Protein AF-A0A450XFL0-F1 (afdb_monomer_lite)

Radius of gyration: 48.47 Å; chains: 1; bounding box: 91×24×127 Å

Organism: NCBI:txid2126335

Sequence (126 aa):
MTQVAFDTLKFAHRLKDSGMPSKQAEANSDALNEAWMLATRDLATKADVRELRGDMQALDSKLDRKISEVRGEISEVRGEISEVRGEISEVRGEIHAVSGEVRSVRWVLVLIVALLVIPMLKSFFP

Secondary structure (DSSP, 8-state):
-------HHHHHHHHHHTT--HHHHHHHHHHHHHHHHHHHTTSPPHHHHHHHHHHHHHHHHHHHHHHHHHHHHHHHHHHHHHHHHHHHHHHHHHHHHHHHHHHHHHHHHHHHHHHHHHHHHHHH--

Structure (mmCIF, N/CA/C/O backbone):
data_AF-A0A450XFL0-F1
#
_entry.id   AF-A0A450XFL0-F1
#
loop_
_atom_site.group_PDB
_atom_site.id
_atom_site.type_symbol
_atom_site.label_atom_id
_atom_site.label_alt_id
_atom_site.label_comp_id
_atom_site.label_asym_id
_atom_site.label_entity_id
_atom_site.label_seq_id
_atom_site.pdbx_PDB_ins_code
_atom_site.Cartn_x
_atom_site.Cartn_y
_atom_site.Cartn_z
_atom_site.occupancy
_atom_site.B_iso_or_equiv
_atom_site.auth_seq_id
_atom_site.auth_comp_id
_atom_site.auth_asym_id
_atom_site.auth_atom_id
_atom_site.pdbx_PDB_model_num
ATOM 1 N N . MET A 1 1 ? -24.426 -0.132 26.640 1.00 49.53 1 MET A N 1
ATOM 2 C CA . MET A 1 1 ? -23.586 -1.199 27.218 1.00 49.53 1 MET A CA 1
ATOM 3 C C . MET A 1 1 ? -24.403 -1.975 28.225 1.00 49.53 1 MET A C 1
ATOM 5 O O . MET A 1 1 ? -24.983 -1.353 29.102 1.00 49.53 1 MET A O 1
ATOM 9 N N . THR A 1 2 ? -24.452 -3.299 28.136 1.00 48.66 2 THR A N 1
ATOM 10 C CA . THR A 1 2 ? -24.954 -4.107 29.253 1.00 48.66 2 THR A CA 1
ATOM 11 C C . THR A 1 2 ? -23.802 -4.238 30.244 1.00 48.66 2 THR A C 1
ATOM 13 O O . THR A 1 2 ? -22.974 -5.137 30.108 1.00 48.66 2 THR A O 1
ATOM 16 N N . GLN A 1 3 ? -23.656 -3.271 31.154 1.00 62.16 3 GLN A N 1
ATOM 17 C CA . GLN A 1 3 ? -22.740 -3.430 32.283 1.00 62.16 3 GLN A CA 1
ATOM 18 C C . GLN A 1 3 ? -23.186 -4.664 33.071 1.00 62.16 3 GLN A C 1
ATOM 20 O O . GLN A 1 3 ? -24.383 -4.871 33.285 1.00 62.16 3 GLN A O 1
ATOM 25 N N . VAL A 1 4 ? -22.234 -5.512 33.462 1.00 69.12 4 VAL A N 1
ATOM 26 C CA . VAL A 1 4 ? -22.513 -6.570 34.433 1.00 69.12 4 VAL A CA 1
ATOM 27 C C . VAL A 1 4 ? -22.803 -5.853 35.747 1.00 69.12 4 VAL A C 1
ATOM 29 O O . VAL A 1 4 ? -21.886 -5.359 36.398 1.00 69.12 4 VAL A O 1
ATOM 32 N N . ALA A 1 5 ? -24.086 -5.699 36.064 1.00 73.38 5 ALA A N 1
ATOM 33 C CA . ALA A 1 5 ? -24.523 -4.993 37.255 1.00 73.38 5 ALA A CA 1
ATOM 34 C C . ALA A 1 5 ? -24.151 -5.809 38.498 1.00 73.38 5 ALA A C 1
ATOM 36 O O . ALA A 1 5 ? -24.430 -7.011 38.567 1.00 73.38 5 ALA A O 1
ATOM 37 N N . PHE A 1 6 ? -23.518 -5.157 39.470 1.00 87.31 6 PHE A N 1
ATOM 38 C CA . PHE A 1 6 ? -23.298 -5.746 40.780 1.00 87.31 6 PHE A CA 1
ATOM 39 C C . PHE A 1 6 ? -24.617 -5.717 41.562 1.00 87.31 6 PHE A C 1
ATOM 41 O O . PHE A 1 6 ? -25.171 -4.655 41.835 1.00 87.31 6 PHE A O 1
ATOM 48 N N . ASP A 1 7 ? -25.151 -6.895 41.882 1.00 92.25 7 ASP A N 1
ATOM 49 C CA . ASP A 1 7 ? -26.393 -7.033 42.647 1.00 92.25 7 ASP A CA 1
ATOM 50 C C . ASP A 1 7 ? -26.106 -6.831 44.141 1.00 92.25 7 ASP A C 1
ATOM 52 O O . ASP A 1 7 ? -25.784 -7.776 44.874 1.00 92.25 7 ASP A O 1
ATOM 56 N N . THR A 1 8 ? -26.191 -5.570 44.568 1.00 93.12 8 THR A N 1
ATOM 57 C CA . THR A 1 8 ? -25.938 -5.136 45.946 1.00 93.12 8 THR A CA 1
ATOM 58 C C . THR A 1 8 ? -26.860 -5.826 46.945 1.00 93.12 8 THR A C 1
ATOM 60 O O . THR A 1 8 ? -26.409 -6.320 47.977 1.00 93.12 8 THR A O 1
ATOM 63 N N . LEU A 1 9 ? -28.149 -5.958 46.625 1.00 93.94 9 LEU A N 1
ATOM 64 C CA . LEU A 1 9 ? -29.129 -6.562 47.526 1.00 93.94 9 LEU A CA 1
ATOM 65 C C . LEU A 1 9 ? -28.825 -8.044 47.769 1.00 93.94 9 LEU A C 1
ATOM 67 O O . LEU A 1 9 ? -28.766 -8.499 48.915 1.00 93.94 9 LEU A O 1
ATOM 71 N N . LYS A 1 10 ? -28.571 -8.802 46.698 1.00 95.00 10 LYS A N 1
ATOM 72 C CA . LYS A 1 10 ? -28.215 -10.222 46.797 1.00 95.00 10 LYS A CA 1
ATOM 73 C C . LYS A 1 10 ? -26.876 -10.436 47.502 1.00 95.00 10 LYS A C 1
ATOM 75 O O . LYS A 1 10 ? -26.674 -11.478 48.130 1.00 95.00 10 LYS A O 1
ATOM 80 N N . PHE A 1 11 ? -25.939 -9.497 47.383 1.00 95.25 11 PHE A N 1
ATOM 81 C CA . PHE A 1 11 ? -24.671 -9.549 48.105 1.00 95.25 11 PHE A CA 1
ATOM 82 C C . PHE A 1 11 ? -24.853 -9.262 49.601 1.00 95.25 11 PHE A C 1
ATOM 84 O O . PHE A 1 11 ? -24.413 -10.063 50.427 1.00 95.25 11 PHE A O 1
ATOM 91 N N . ALA A 1 12 ? -25.581 -8.202 49.956 1.00 96.56 12 ALA A N 1
ATOM 92 C CA . ALA A 1 12 ? -25.900 -7.874 51.342 1.00 96.56 12 ALA A CA 1
ATOM 93 C C . ALA A 1 12 ? -26.666 -9.012 52.038 1.00 96.56 12 ALA A C 1
ATOM 95 O O . ALA A 1 12 ? -26.347 -9.360 53.171 1.00 96.56 12 ALA A O 1
ATOM 96 N N . HIS A 1 13 ? -27.632 -9.645 51.363 1.00 96.94 13 HIS A N 1
ATOM 97 C CA . HIS A 1 13 ? -28.354 -10.799 51.915 1.00 96.94 13 HIS A CA 1
ATOM 98 C C . HIS A 1 13 ? -27.418 -11.967 52.222 1.00 96.94 13 HIS A C 1
ATOM 100 O O . HIS A 1 13 ? -27.446 -12.487 53.331 1.00 96.94 13 HIS A O 1
ATOM 106 N N . ARG A 1 14 ? -26.503 -12.303 51.304 1.00 96.50 14 ARG A N 1
ATOM 107 C CA . ARG A 1 14 ? -25.511 -13.361 51.553 1.00 96.50 14 ARG A CA 1
ATOM 108 C C . ARG A 1 14 ? -24.625 -13.076 52.763 1.00 96.50 14 ARG A C 1
ATOM 110 O O . ARG A 1 14 ? -24.277 -13.997 53.499 1.00 96.50 14 ARG A O 1
ATOM 117 N N . LEU A 1 15 ? -24.270 -11.814 52.986 1.00 96.62 15 LEU A N 1
ATOM 118 C CA . LEU A 1 15 ? -23.497 -11.417 54.159 1.00 96.62 15 LEU A CA 1
ATOM 119 C C . LEU A 1 15 ? -24.310 -11.558 55.456 1.00 96.62 15 LEU A C 1
ATOM 121 O O . LEU A 1 15 ? -23.779 -12.052 56.450 1.00 96.62 15 LEU A O 1
ATOM 125 N N . LYS A 1 16 ? -25.599 -11.190 55.436 1.00 97.31 16 LYS A N 1
ATOM 126 C CA . LYS A 1 16 ? -26.524 -11.378 56.569 1.00 97.31 16 LYS A CA 1
ATOM 127 C C . LYS A 1 16 ? -26.716 -12.858 56.901 1.00 97.31 16 LYS A C 1
ATOM 129 O O . LYS A 1 16 ? -26.600 -13.235 58.064 1.00 97.31 16 LYS A O 1
ATOM 134 N N . ASP A 1 17 ? -26.908 -13.696 55.884 1.00 96.81 17 ASP A N 1
ATOM 135 C CA . ASP A 1 17 ? -27.052 -15.152 56.031 1.00 96.81 17 ASP A CA 1
ATOM 136 C C . ASP A 1 17 ? -25.791 -15.804 56.623 1.00 96.81 17 ASP A C 1
ATOM 138 O O . ASP A 1 17 ? -25.863 -16.836 57.285 1.00 96.81 17 ASP A O 1
ATOM 142 N N . SER A 1 18 ? -24.631 -15.167 56.435 1.00 96.00 18 SER A N 1
ATOM 143 C CA . SER A 1 18 ? -23.344 -15.587 57.006 1.00 96.00 18 SER A CA 1
ATOM 144 C C . SER A 1 18 ? -23.122 -15.094 58.446 1.00 96.00 18 SER A C 1
ATOM 146 O O . SER A 1 18 ? -22.037 -15.267 58.997 1.00 96.00 18 SER A O 1
ATOM 148 N N . GLY A 1 19 ? -24.126 -14.459 59.060 1.00 94.56 19 GLY A N 1
ATOM 149 C CA . GLY A 1 19 ? -24.068 -13.937 60.426 1.00 94.56 19 GLY A CA 1
ATOM 150 C C . GLY A 1 19 ? -23.572 -12.492 60.548 1.00 94.56 19 GLY A C 1
ATOM 151 O O . GLY A 1 19 ? -23.396 -12.017 61.671 1.00 94.56 19 GLY A O 1
ATOM 152 N N . MET A 1 20 ? -23.356 -11.766 59.440 1.00 96.69 20 MET A N 1
ATOM 153 C CA . MET A 1 20 ? -22.958 -10.356 59.509 1.00 96.69 20 MET A CA 1
ATOM 154 C C . MET A 1 20 ? -24.158 -9.457 59.861 1.00 96.69 20 MET A C 1
ATOM 156 O O . MET A 1 20 ? -25.216 -9.578 59.240 1.00 96.69 20 MET A O 1
ATOM 160 N N . PRO A 1 21 ? -24.028 -8.509 60.809 1.00 97.25 21 PRO A N 1
ATOM 161 C CA . PRO A 1 21 ? -25.111 -7.592 61.152 1.00 97.25 21 PRO A CA 1
ATOM 162 C C . PRO A 1 21 ? -25.626 -6.801 59.943 1.00 97.25 21 PRO A C 1
ATOM 164 O O . PRO A 1 21 ? -24.839 -6.324 59.124 1.00 97.25 21 PRO A O 1
ATOM 167 N N . SER A 1 22 ? -26.947 -6.580 59.875 1.00 94.25 22 SER A N 1
ATOM 168 C CA . SER A 1 22 ? -27.616 -5.967 58.711 1.00 94.25 22 SER A CA 1
ATOM 169 C C . SER A 1 22 ? -26.955 -4.673 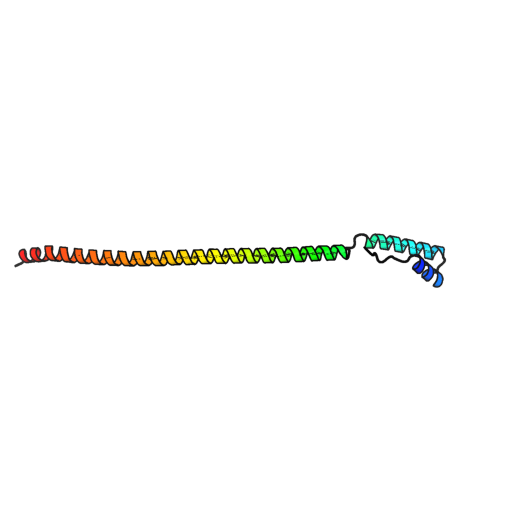58.234 1.00 94.25 22 SER A C 1
ATOM 171 O O . SER A 1 22 ? -26.669 -4.534 57.049 1.00 94.25 22 SER A O 1
ATOM 173 N N . LYS A 1 23 ? -26.650 -3.759 59.165 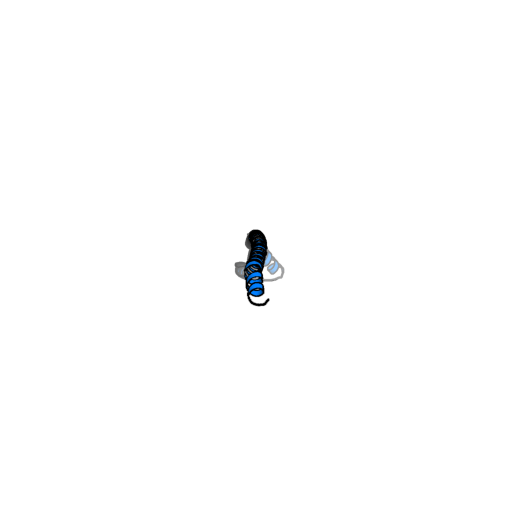1.00 95.19 23 LYS A N 1
ATOM 174 C CA . LYS A 1 23 ? -26.029 -2.463 58.851 1.00 95.19 23 LYS A CA 1
ATOM 175 C C . LYS A 1 23 ? -24.625 -2.598 58.256 1.00 95.19 23 LYS A C 1
ATOM 177 O O . LYS A 1 23 ? -24.263 -1.819 57.386 1.00 95.19 23 LYS A O 1
ATOM 182 N N . GLN A 1 24 ? -23.835 -3.572 58.713 1.00 95.69 24 GLN A N 1
ATOM 183 C CA . GLN A 1 24 ? -22.500 -3.822 58.158 1.00 95.69 24 GLN A CA 1
ATOM 184 C C . GLN A 1 24 ? -22.582 -4.493 56.785 1.00 95.69 24 GLN A C 1
ATOM 186 O O . GLN A 1 24 ? -21.808 -4.157 55.896 1.00 95.69 24 GLN A O 1
ATOM 191 N N . ALA A 1 25 ? -23.527 -5.418 56.596 1.00 97.12 25 ALA A N 1
ATOM 192 C CA . ALA A 1 25 ? -23.756 -6.069 55.309 1.00 97.12 25 ALA A CA 1
ATOM 193 C C . ALA A 1 25 ? -24.159 -5.081 54.207 1.00 97.12 25 ALA A C 1
ATOM 195 O O . ALA A 1 25 ? -23.647 -5.168 53.094 1.00 97.12 25 ALA A O 1
ATOM 196 N N . GLU A 1 26 ? -25.032 -4.129 54.535 1.00 95.50 26 GLU A N 1
ATOM 197 C CA . GLU A 1 26 ? -25.426 -3.039 53.636 1.00 95.50 26 GLU A CA 1
ATOM 198 C C . GLU A 1 26 ? -24.241 -2.111 53.341 1.00 95.50 26 GLU A C 1
ATOM 200 O O . GLU A 1 26 ? -23.874 -1.954 52.181 1.00 95.50 26 GLU A O 1
ATOM 205 N N . ALA A 1 27 ? -23.551 -1.614 54.376 1.00 96.19 27 ALA A N 1
ATOM 206 C CA . ALA A 1 27 ? -22.402 -0.722 54.201 1.00 96.19 27 ALA A CA 1
ATOM 207 C C . ALA A 1 27 ? -21.273 -1.343 53.354 1.00 96.19 27 ALA A C 1
ATOM 209 O O . ALA A 1 27 ? -20.700 -0.675 52.496 1.00 96.19 27 ALA A O 1
ATOM 210 N N . ASN A 1 28 ? -20.971 -2.631 53.550 1.00 94.75 28 ASN A N 1
ATOM 211 C CA . ASN A 1 28 ? -19.965 -3.331 52.747 1.00 94.75 28 ASN A CA 1
ATOM 212 C C . ASN A 1 28 ? -20.415 -3.528 51.296 1.00 94.75 28 ASN A C 1
ATOM 214 O O . ASN A 1 28 ? -19.589 -3.467 50.387 1.00 94.75 28 ASN A O 1
ATOM 218 N N . SER A 1 29 ? -21.705 -3.778 51.071 1.00 95.19 29 SER A N 1
ATOM 219 C CA . SER A 1 29 ? -22.254 -3.896 49.724 1.00 95.19 29 SER A CA 1
ATOM 220 C C . SER A 1 29 ? -22.169 -2.577 48.958 1.00 95.19 29 SER A C 1
ATOM 222 O O . SER A 1 29 ? -21.786 -2.578 47.788 1.00 95.19 29 SER A O 1
ATOM 224 N N . ASP A 1 30 ? -22.500 -1.467 49.614 1.00 94.75 30 ASP A N 1
ATOM 225 C CA . ASP A 1 30 ? -22.466 -0.139 49.005 1.00 94.75 30 ASP A CA 1
ATOM 226 C C . ASP A 1 30 ? -21.028 0.282 48.692 1.00 94.75 30 ASP A C 1
ATOM 228 O O . ASP A 1 30 ? -20.730 0.649 47.555 1.00 94.75 30 ASP A O 1
ATOM 232 N N . ALA A 1 31 ? -20.107 0.107 49.647 1.00 95.06 31 ALA A N 1
ATOM 233 C CA . ALA A 1 31 ? -18.688 0.401 49.447 1.00 95.06 31 ALA A CA 1
ATOM 234 C C . ALA A 1 31 ? -18.075 -0.419 48.297 1.00 95.06 31 ALA A C 1
ATOM 236 O O . ALA A 1 31 ? -17.297 0.104 47.496 1.00 95.06 31 ALA A O 1
ATOM 237 N N . LEU A 1 32 ? -18.436 -1.704 48.176 1.00 93.50 32 LEU A N 1
ATOM 238 C CA . LEU A 1 32 ? -17.952 -2.544 47.080 1.00 93.50 32 LEU A CA 1
ATOM 239 C C . LEU A 1 32 ? -18.547 -2.116 45.732 1.00 93.50 32 LEU A C 1
ATOM 241 O O . LEU A 1 32 ? -17.840 -2.128 44.726 1.00 93.50 32 LEU A O 1
ATOM 245 N N . ASN A 1 33 ? -19.821 -1.723 45.702 1.00 91.94 33 ASN A N 1
ATOM 246 C CA . ASN A 1 33 ? -20.462 -1.225 44.490 1.00 91.94 33 ASN A CA 1
ATOM 247 C C . ASN A 1 33 ? -19.836 0.092 44.017 1.00 91.94 33 ASN A C 1
ATOM 249 O O . ASN A 1 33 ? -19.556 0.238 42.831 1.00 91.94 33 ASN A O 1
ATOM 253 N N . GLU A 1 34 ? -19.549 1.024 44.927 1.00 92.31 34 GLU A N 1
ATOM 254 C CA . GLU A 1 34 ? -18.830 2.260 44.600 1.00 92.31 34 GLU A CA 1
ATOM 255 C C . GLU A 1 34 ? -17.434 1.970 44.037 1.00 92.31 34 GLU A C 1
ATOM 257 O O . GLU A 1 34 ? -17.077 2.481 42.971 1.00 92.31 34 GLU A O 1
ATOM 262 N N . ALA A 1 35 ? -16.669 1.092 44.695 1.00 91.94 35 ALA A N 1
ATOM 263 C CA . ALA A 1 35 ? -15.353 0.676 44.217 1.00 91.94 35 ALA A CA 1
ATOM 264 C C . ALA A 1 35 ? -15.424 -0.002 42.837 1.00 91.94 35 ALA A C 1
ATOM 266 O O . ALA A 1 35 ? -14.594 0.272 41.970 1.00 91.94 35 ALA A O 1
ATOM 267 N N . TRP A 1 36 ? -16.433 -0.848 42.602 1.00 91.06 36 TRP A N 1
ATOM 268 C CA . TRP A 1 36 ? -16.668 -1.505 41.315 1.00 91.06 36 TRP A CA 1
ATOM 269 C C . TRP A 1 36 ? -17.006 -0.504 40.209 1.00 91.06 36 TRP A C 1
ATOM 271 O O . TRP A 1 36 ? -16.442 -0.575 39.116 1.00 91.06 36 TRP A O 1
ATOM 281 N N . MET A 1 37 ? -17.897 0.449 40.485 1.00 88.06 37 MET A N 1
ATOM 282 C CA . MET A 1 37 ? -18.281 1.484 39.523 1.00 88.06 37 MET A CA 1
ATOM 283 C C . MET A 1 37 ? -17.099 2.389 39.173 1.00 88.06 37 MET A C 1
ATOM 285 O O . MET A 1 37 ? -16.913 2.710 38.003 1.00 88.06 37 MET A O 1
ATOM 289 N N . LEU A 1 38 ? -16.259 2.742 40.151 1.00 90.06 38 LEU A N 1
ATOM 290 C CA . LEU A 1 38 ? -15.019 3.480 39.906 1.00 90.06 38 LEU A CA 1
ATOM 291 C C . LEU A 1 38 ? -14.025 2.664 39.068 1.00 90.06 38 LEU A C 1
ATOM 293 O O . LEU A 1 38 ? -13.505 3.171 38.078 1.00 90.06 38 LEU A O 1
ATOM 297 N N . ALA A 1 39 ? -13.795 1.396 39.420 1.00 88.56 39 ALA A N 1
ATOM 298 C CA . ALA A 1 39 ? -12.826 0.536 38.741 1.00 88.56 39 ALA A CA 1
ATOM 299 C C . ALA A 1 39 ? -13.238 0.156 37.307 1.00 88.56 39 ALA A C 1
ATOM 301 O O . ALA A 1 39 ? -12.378 -0.087 36.463 1.00 88.56 39 ALA A O 1
ATOM 302 N N . THR A 1 40 ? -14.541 0.096 37.019 1.00 87.88 40 THR A N 1
ATOM 303 C CA . THR A 1 40 ? -15.067 -0.283 35.696 1.00 87.88 40 THR A CA 1
ATOM 304 C C . THR A 1 40 ? -15.418 0.901 34.800 1.00 87.88 40 THR A C 1
ATOM 306 O O . THR A 1 40 ? -15.736 0.689 33.629 1.00 87.88 40 THR A O 1
ATOM 309 N N . ARG A 1 41 ? -15.333 2.137 35.310 1.00 86.38 41 ARG A N 1
ATOM 310 C CA . ARG A 1 41 ? -15.704 3.355 34.577 1.00 86.38 41 ARG A CA 1
ATOM 311 C C . ARG A 1 41 ? -14.910 3.542 33.288 1.00 86.38 41 ARG A C 1
ATOM 313 O O . ARG A 1 41 ? -15.486 3.897 32.266 1.00 86.38 41 ARG A O 1
ATOM 320 N N . ASP A 1 42 ? -13.609 3.286 33.362 1.00 88.31 42 ASP A N 1
ATOM 321 C CA . ASP A 1 42 ? -12.659 3.622 32.299 1.00 88.31 42 ASP A CA 1
ATOM 322 C C . ASP A 1 42 ? -12.231 2.377 31.489 1.00 88.31 42 ASP A C 1
ATOM 324 O O . ASP A 1 42 ? -11.290 2.425 30.698 1.00 88.31 42 ASP A O 1
ATOM 328 N N . LEU A 1 43 ? -12.910 1.239 31.683 1.00 90.44 43 LEU A N 1
ATOM 329 C CA . LEU A 1 43 ? -12.638 0.021 30.922 1.00 90.44 43 LEU A CA 1
ATOM 330 C C . LEU A 1 43 ? -13.221 0.111 29.513 1.00 90.44 43 LEU A C 1
ATOM 332 O O . LEU A 1 43 ? -14.391 0.448 29.327 1.00 90.44 43 LEU A O 1
ATOM 336 N N . ALA A 1 44 ? -12.417 -0.305 28.535 1.00 90.38 44 ALA A N 1
ATOM 337 C CA . ALA A 1 44 ? -12.867 -0.436 27.160 1.00 90.38 44 ALA A CA 1
ATOM 338 C C . ALA A 1 44 ? -14.036 -1.424 27.052 1.00 90.38 44 ALA A C 1
ATOM 340 O O . ALA A 1 44 ? -14.053 -2.515 27.636 1.00 90.38 44 ALA A O 1
ATOM 341 N N . THR A 1 45 ? -15.025 -1.036 26.265 1.00 90.00 45 THR A N 1
ATOM 342 C CA . THR A 1 45 ? -16.285 -1.746 26.119 1.00 90.00 45 THR A CA 1
ATOM 343 C C . THR A 1 45 ? -16.222 -2.718 24.944 1.00 90.00 45 THR A C 1
ATOM 345 O O . THR A 1 45 ? -15.373 -2.631 24.057 1.00 90.00 45 THR A O 1
ATOM 348 N N . LYS A 1 46 ? -17.181 -3.649 24.863 1.00 92.38 46 LYS A N 1
ATOM 349 C CA . LYS A 1 46 ? -17.313 -4.497 23.663 1.00 92.38 46 LYS A CA 1
ATOM 350 C C . LYS A 1 46 ? -17.611 -3.683 22.398 1.00 92.38 46 LYS A C 1
ATOM 352 O O . LYS A 1 46 ? -17.373 -4.196 21.308 1.00 92.38 46 LYS A O 1
ATOM 357 N N . ALA A 1 47 ? -18.190 -2.487 22.527 1.00 92.88 47 ALA A N 1
ATOM 358 C CA . ALA A 1 47 ? -18.426 -1.606 21.390 1.00 92.88 47 ALA A CA 1
ATOM 359 C C . ALA A 1 47 ? -17.097 -1.026 20.894 1.00 92.88 47 ALA A C 1
ATOM 361 O O . ALA A 1 47 ? -16.803 -1.179 19.716 1.00 92.88 47 ALA A O 1
ATOM 362 N N . ASP A 1 48 ? -16.258 -0.527 21.800 1.00 94.62 48 ASP A N 1
ATOM 363 C CA . ASP A 1 48 ? -14.938 0.037 21.490 1.00 94.62 48 ASP A CA 1
ATOM 364 C C . ASP A 1 48 ? -14.047 -1.003 20.797 1.00 94.62 48 ASP A C 1
ATOM 366 O O . ASP A 1 48 ? -13.388 -0.726 19.803 1.00 94.62 48 ASP A O 1
ATOM 370 N N . VAL A 1 49 ? -14.083 -2.259 21.262 1.00 96.19 49 VAL A N 1
ATOM 371 C CA . VAL A 1 49 ? -13.340 -3.354 20.615 1.00 96.19 49 VAL A CA 1
ATOM 372 C C . VAL A 1 49 ? -13.875 -3.652 19.210 1.00 96.19 49 VAL A C 1
ATOM 374 O O . VAL A 1 49 ? -13.104 -4.001 18.316 1.00 96.19 49 VAL A O 1
ATOM 377 N N . ARG A 1 50 ? -15.192 -3.546 18.986 1.00 97.25 50 ARG A N 1
ATOM 378 C CA . ARG A 1 50 ? -15.779 -3.721 17.645 1.00 97.25 50 ARG A CA 1
ATOM 379 C C . ARG A 1 50 ? -15.412 -2.568 16.720 1.00 97.25 50 ARG A C 1
ATOM 381 O O . ARG A 1 50 ? -15.138 -2.833 15.555 1.00 97.25 50 ARG A O 1
ATOM 388 N N . GLU A 1 51 ? -15.396 -1.345 17.234 1.00 97.88 51 GLU A N 1
ATOM 389 C CA . GLU A 1 51 ? -14.953 -0.153 16.512 1.00 97.88 51 GLU A CA 1
ATOM 390 C C . GLU A 1 51 ? -13.488 -0.292 16.101 1.00 97.88 51 GLU A C 1
ATOM 392 O O . GLU A 1 51 ? -13.197 -0.291 14.909 1.00 97.88 51 GLU A O 1
ATOM 397 N N . LEU A 1 52 ? -12.598 -0.608 17.048 1.00 98.19 52 LEU A N 1
ATOM 398 C CA . LEU A 1 52 ? -11.182 -0.848 16.766 1.00 98.19 52 LEU A CA 1
ATOM 399 C C . LEU A 1 52 ? -10.975 -1.966 15.732 1.00 98.19 52 LEU A C 1
ATOM 401 O O . LEU A 1 52 ? -10.094 -1.885 14.878 1.00 98.19 52 LEU A O 1
ATOM 405 N N . ARG A 1 53 ? -11.796 -3.023 15.777 1.00 98.38 53 ARG A N 1
ATOM 406 C CA . ARG A 1 53 ? -11.754 -4.097 14.776 1.00 98.38 53 ARG A CA 1
ATOM 407 C C . ARG A 1 53 ? -12.186 -3.609 13.392 1.00 98.38 53 ARG A C 1
ATOM 409 O O . ARG A 1 53 ? -11.602 -4.044 12.403 1.00 98.38 53 ARG A O 1
ATOM 416 N N . GLY A 1 54 ? -13.189 -2.738 13.328 1.00 98.44 54 GLY A N 1
ATOM 417 C CA . GLY A 1 54 ? -13.624 -2.086 12.095 1.00 98.44 54 GLY A CA 1
ATOM 418 C C . GLY A 1 54 ? -12.534 -1.184 11.520 1.00 98.44 54 GLY A C 1
ATOM 419 O O . GLY A 1 54 ? -12.194 -1.319 10.346 1.00 98.44 54 GLY A O 1
ATOM 420 N N . ASP A 1 55 ? -11.915 -0.352 12.356 1.00 98.44 55 ASP A N 1
ATOM 421 C CA . ASP A 1 55 ? -10.794 0.508 11.966 1.00 98.44 55 ASP A CA 1
ATOM 422 C C . ASP A 1 55 ? -9.613 -0.309 11.441 1.00 98.44 55 ASP A C 1
ATOM 424 O O . ASP A 1 55 ? -9.028 0.018 10.408 1.00 98.44 55 ASP A O 1
ATOM 428 N N . MET A 1 56 ? -9.296 -1.420 12.109 1.00 98.56 56 MET A N 1
ATOM 429 C CA . MET A 1 56 ? -8.231 -2.322 11.681 1.00 98.56 56 MET A CA 1
ATOM 430 C C . MET A 1 56 ? -8.534 -2.960 10.318 1.00 98.56 56 MET A C 1
ATOM 432 O O . MET A 1 56 ? -7.654 -3.000 9.463 1.00 98.56 56 MET A O 1
ATOM 436 N N . GLN A 1 57 ? -9.776 -3.392 10.071 1.00 98.38 57 GLN A N 1
ATOM 437 C CA . GLN A 1 57 ? -10.197 -3.908 8.759 1.00 98.38 57 GLN A CA 1
ATOM 438 C C . GLN A 1 57 ? -10.155 -2.835 7.663 1.00 98.38 57 GLN A C 1
ATOM 440 O O . GLN A 1 57 ? -9.768 -3.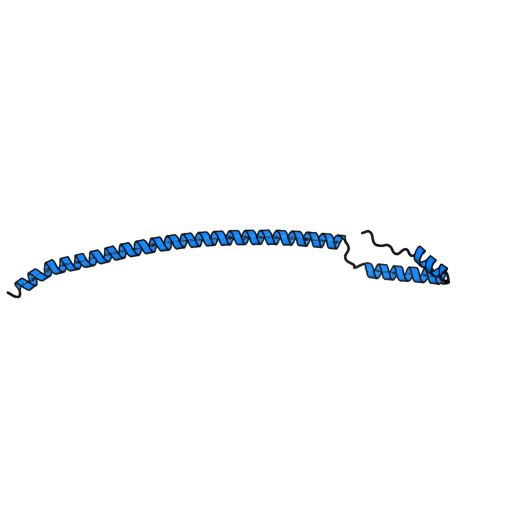112 6.524 1.00 98.38 57 GLN A O 1
ATOM 445 N N . ALA A 1 58 ? -10.539 -1.601 7.994 1.00 98.31 58 ALA A N 1
ATOM 446 C CA . ALA A 1 58 ? -10.471 -0.477 7.070 1.00 98.31 58 ALA A CA 1
ATOM 447 C C . ALA A 1 58 ? -9.017 -0.123 6.720 1.00 98.31 58 ALA A C 1
ATOM 449 O O . ALA A 1 58 ? -8.714 0.159 5.557 1.00 98.31 58 ALA A O 1
ATOM 450 N N . LEU A 1 59 ? -8.114 -0.168 7.704 1.00 98.50 59 LEU A N 1
ATOM 451 C CA . LEU A 1 59 ? -6.687 0.062 7.500 1.00 98.50 59 LEU A CA 1
ATOM 452 C C . LEU A 1 59 ? -6.064 -1.027 6.621 1.00 98.50 59 LEU A C 1
ATOM 454 O O . LEU A 1 59 ? -5.352 -0.692 5.678 1.00 98.50 59 LEU A O 1
ATOM 458 N N . ASP A 1 60 ? -6.378 -2.294 6.886 1.00 98.50 60 ASP A N 1
ATOM 459 C CA . ASP A 1 60 ? -5.921 -3.444 6.096 1.00 98.50 60 ASP A CA 1
ATOM 460 C C . ASP A 1 60 ? -6.355 -3.306 4.627 1.00 98.50 60 ASP A C 1
ATOM 462 O O . ASP A 1 60 ? -5.533 -3.262 3.713 1.00 98.50 60 ASP A O 1
ATOM 466 N N . SER A 1 61 ? -7.641 -3.013 4.409 1.00 98.31 61 SER A N 1
ATOM 467 C CA . SER A 1 61 ? -8.194 -2.755 3.073 1.00 98.31 61 SER A CA 1
ATOM 468 C C . SER A 1 61 ? -7.531 -1.569 2.361 1.00 98.31 61 SER A C 1
ATOM 470 O O . SER A 1 61 ? -7.432 -1.540 1.131 1.00 98.31 61 SER A O 1
ATOM 472 N N . LYS A 1 62 ? -7.122 -0.536 3.108 1.00 98.50 62 LYS A N 1
ATOM 473 C CA . LYS A 1 62 ? -6.425 0.635 2.560 1.00 98.50 62 LYS A CA 1
ATOM 474 C C . LYS A 1 62 ? -4.980 0.298 2.193 1.00 98.50 62 LYS A C 1
ATOM 476 O O . 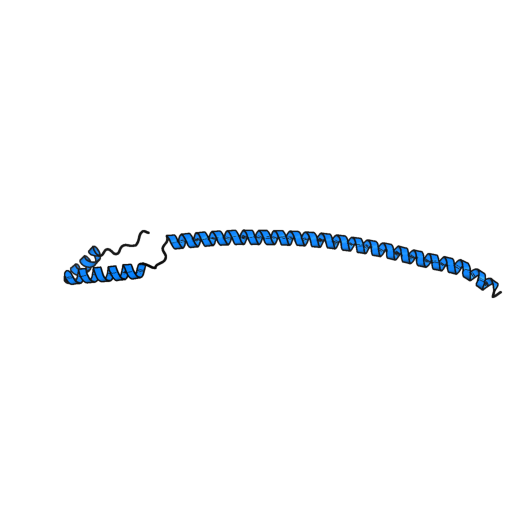LYS A 1 62 ? -4.493 0.801 1.180 1.00 98.50 62 LYS A O 1
ATOM 481 N N . LEU A 1 63 ? -4.307 -0.522 2.996 1.00 98.50 63 LEU A N 1
ATOM 482 C CA . LEU A 1 63 ? -2.956 -1.000 2.715 1.00 98.50 63 LEU A CA 1
ATOM 483 C C . LEU A 1 63 ? -2.935 -1.875 1.462 1.00 98.50 63 LEU A C 1
ATOM 485 O O . LEU A 1 63 ? -2.122 -1.613 0.579 1.00 98.50 63 LEU A O 1
ATOM 489 N N . ASP A 1 64 ? -3.875 -2.808 1.319 1.00 98.50 64 ASP A N 1
ATOM 490 C CA . ASP A 1 64 ? -3.982 -3.659 0.127 1.00 98.50 64 ASP A CA 1
ATOM 491 C C . ASP A 1 64 ? -4.146 -2.848 -1.162 1.00 98.50 64 ASP A C 1
ATOM 493 O O . ASP A 1 64 ? -3.462 -3.098 -2.158 1.00 98.50 64 ASP A O 1
ATOM 497 N N . ARG A 1 65 ? -5.002 -1.817 -1.139 1.00 98.50 65 ARG A N 1
ATOM 498 C CA . ARG A 1 65 ? -5.170 -0.913 -2.288 1.00 98.50 65 ARG A CA 1
ATOM 499 C C . ARG A 1 65 ? -3.876 -0.195 -2.641 1.00 98.50 65 ARG A C 1
ATOM 501 O O . ARG A 1 65 ? -3.494 -0.202 -3.806 1.00 98.50 65 ARG A O 1
ATOM 508 N N . LYS A 1 66 ? -3.185 0.373 -1.649 1.00 98.50 66 LYS A N 1
ATOM 509 C CA . LYS A 1 66 ? -1.901 1.055 -1.869 1.00 98.50 66 LYS A CA 1
ATOM 510 C C . LYS A 1 66 ? -0.830 0.111 -2.409 1.00 98.50 66 LYS A C 1
ATOM 512 O O . LYS A 1 66 ? -0.062 0.491 -3.282 1.00 98.50 66 LYS A O 1
ATOM 517 N N . ILE A 1 67 ? -0.775 -1.125 -1.915 1.00 98.50 67 ILE A N 1
ATOM 518 C CA . ILE A 1 67 ? 0.156 -2.136 -2.429 1.00 98.50 67 ILE A CA 1
ATOM 519 C C . ILE A 1 67 ? -0.168 -2.462 -3.890 1.00 98.50 67 ILE A C 1
ATOM 521 O O . ILE A 1 67 ? 0.746 -2.592 -4.703 1.00 98.50 67 ILE A O 1
ATOM 525 N N . SER A 1 68 ? -1.451 -2.587 -4.238 1.00 98.31 68 SER A N 1
ATOM 526 C CA . SER A 1 68 ? -1.873 -2.817 -5.621 1.00 98.31 68 SER A CA 1
ATOM 527 C C . SER A 1 68 ? -1.528 -1.643 -6.540 1.00 98.31 68 SER A C 1
ATOM 529 O O . SER A 1 68 ? -1.085 -1.874 -7.660 1.00 98.31 68 SER A O 1
ATOM 531 N N . GLU A 1 69 ? -1.711 -0.409 -6.072 1.00 98.56 69 GLU A N 1
ATOM 532 C CA . GLU A 1 69 ? -1.361 0.821 -6.792 1.00 98.56 69 GLU A CA 1
ATOM 533 C C . GLU A 1 69 ? 0.141 0.876 -7.085 1.00 98.56 69 GLU A C 1
ATOM 535 O O . GLU A 1 69 ? 0.536 0.912 -8.247 1.00 98.56 69 GLU A O 1
ATOM 540 N N . VAL A 1 70 ? 0.982 0.714 -6.058 1.00 98.62 70 VAL A N 1
ATOM 541 C CA . VAL A 1 70 ? 2.447 0.682 -6.210 1.00 98.62 70 VAL A CA 1
ATOM 542 C C . VAL A 1 70 ? 2.897 -0.448 -7.142 1.00 98.62 70 VAL A C 1
ATOM 544 O O . VAL A 1 70 ? 3.821 -0.278 -7.933 1.00 98.62 70 VAL A O 1
ATOM 547 N N . ARG A 1 71 ? 2.254 -1.622 -7.093 1.00 98.44 71 ARG A N 1
ATOM 548 C CA . ARG A 1 71 ? 2.539 -2.707 -8.050 1.00 98.44 71 ARG A CA 1
ATOM 549 C C . ARG A 1 71 ? 2.186 -2.322 -9.488 1.00 98.44 71 ARG A C 1
ATOM 551 O O . ARG A 1 71 ? 2.905 -2.736 -10.396 1.00 98.44 71 ARG A O 1
ATOM 558 N N . GLY A 1 72 ? 1.106 -1.567 -9.682 1.00 98.56 72 GLY A N 1
ATOM 559 C CA . GLY A 1 72 ? 0.723 -1.003 -10.974 1.00 98.56 72 GLY A CA 1
ATOM 560 C C . GLY A 1 72 ? 1.790 -0.049 -11.505 1.00 98.56 72 GLY A C 1
ATOM 561 O O . GLY A 1 72 ? 2.319 -0.288 -12.587 1.00 98.56 72 GLY A O 1
ATOM 562 N N . GLU A 1 73 ? 2.188 0.936 -10.699 1.00 98.62 73 GLU A N 1
ATOM 563 C CA . GLU A 1 73 ? 3.241 1.906 -11.044 1.00 98.62 73 GLU A CA 1
ATOM 564 C C . GLU A 1 73 ? 4.573 1.214 -11.385 1.00 98.62 73 GLU A C 1
ATOM 566 O O . GLU A 1 73 ? 5.209 1.520 -12.390 1.00 98.62 73 GLU A O 1
ATOM 571 N N . ILE A 1 74 ? 4.986 0.208 -10.603 1.00 98.50 74 ILE A N 1
ATOM 572 C CA . ILE A 1 74 ? 6.199 -0.576 -10.898 1.00 98.50 74 ILE A CA 1
ATOM 573 C C . ILE A 1 74 ? 6.087 -1.294 -12.251 1.00 98.50 74 ILE A C 1
ATOM 575 O O . ILE A 1 74 ? 7.080 -1.415 -12.972 1.00 98.50 74 ILE A O 1
ATOM 579 N N . SER A 1 75 ? 4.903 -1.808 -12.594 1.00 98.31 75 SER A N 1
ATOM 580 C CA . SER A 1 75 ? 4.680 -2.468 -13.882 1.00 98.31 75 SER A CA 1
ATOM 581 C C . SER A 1 75 ? 4.770 -1.486 -15.049 1.00 98.31 75 SER A C 1
ATOM 583 O O . SER A 1 75 ? 5.319 -1.848 -16.088 1.00 98.31 75 SER A O 1
ATOM 585 N N . GLU A 1 76 ? 4.256 -0.269 -14.876 1.00 98.50 76 GLU A N 1
ATOM 586 C CA . GLU A 1 76 ? 4.333 0.812 -15.863 1.00 98.50 76 GLU A CA 1
ATOM 587 C C . GLU A 1 76 ? 5.786 1.230 -16.104 1.00 98.50 76 GLU A C 1
ATOM 589 O O . GLU A 1 76 ? 6.275 1.109 -17.226 1.00 98.50 76 GLU A O 1
ATOM 594 N N . VAL A 1 77 ? 6.529 1.540 -15.036 1.00 98.62 77 VAL A N 1
ATOM 595 C CA . VAL A 1 77 ? 7.964 1.872 -15.111 1.00 98.62 77 VAL A CA 1
ATOM 596 C C . VAL A 1 77 ? 8.766 0.750 -15.775 1.00 98.62 77 VAL A C 1
ATOM 598 O O . VAL A 1 77 ? 9.681 0.990 -16.562 1.00 98.62 77 VAL A O 1
ATOM 601 N N . ARG A 1 78 ? 8.436 -0.516 -15.492 1.00 98.44 78 ARG A N 1
ATOM 602 C CA . ARG A 1 78 ? 9.089 -1.654 -16.153 1.00 98.44 78 ARG A CA 1
ATOM 603 C C . ARG A 1 78 ? 8.790 -1.702 -17.656 1.00 98.44 78 ARG A C 1
ATOM 605 O O . ARG A 1 78 ? 9.665 -2.119 -18.417 1.00 98.44 78 ARG A O 1
ATOM 612 N N . GLY A 1 79 ? 7.584 -1.312 -18.063 1.00 98.56 79 GLY A N 1
ATOM 613 C CA . GLY A 1 79 ? 7.195 -1.146 -19.461 1.00 98.56 79 GLY A CA 1
ATOM 614 C C . GLY A 1 79 ? 8.029 -0.069 -20.148 1.00 98.56 79 GLY A C 1
ATOM 615 O O . GLY A 1 79 ? 8.697 -0.372 -21.135 1.00 98.56 79 GLY A O 1
ATOM 616 N N . GLU A 1 80 ? 8.094 1.126 -19.560 1.00 98.62 80 GLU A N 1
ATOM 617 C CA . GLU A 1 80 ? 8.899 2.250 -20.065 1.00 98.62 80 GLU A CA 1
ATOM 618 C C . GLU A 1 80 ? 10.384 1.876 -20.206 1.00 98.62 80 GLU A C 1
ATOM 620 O O . GLU A 1 80 ? 11.007 2.111 -21.239 1.00 98.62 80 GLU A O 1
ATOM 625 N N . ILE A 1 81 ? 10.966 1.200 -19.206 1.00 98.50 81 ILE A N 1
ATOM 626 C CA . ILE A 1 81 ? 12.356 0.712 -19.281 1.00 98.50 81 ILE A CA 1
ATOM 627 C C . ILE A 1 81 ? 12.549 -0.257 -20.457 1.00 98.50 81 ILE A C 1
ATOM 629 O O . ILE A 1 81 ? 13.608 -0.263 -21.093 1.00 98.50 81 ILE A O 1
ATOM 633 N N . SER A 1 82 ? 11.559 -1.108 -20.740 1.00 98.31 82 SER A N 1
ATOM 634 C CA . SER A 1 82 ? 11.620 -2.041 -21.867 1.00 98.31 82 SER A CA 1
ATOM 635 C C . SER A 1 82 ? 11.581 -1.314 -23.210 1.00 98.31 82 SER A C 1
ATOM 637 O O . SER A 1 82 ? 12.300 -1.719 -24.124 1.00 98.31 82 SER A O 1
ATOM 639 N N . GLU A 1 83 ? 10.774 -0.261 -23.323 1.00 98.50 83 GLU A N 1
ATOM 640 C CA . GLU A 1 83 ? 10.683 0.590 -24.512 1.00 98.50 83 GLU A CA 1
ATOM 641 C C . GLU A 1 83 ? 12.004 1.317 -24.771 1.00 98.50 83 GLU A C 1
ATOM 643 O O . GLU A 1 83 ? 12.617 1.115 -25.819 1.00 98.50 83 GLU A O 1
ATOM 648 N N . VAL A 1 84 ? 12.535 2.013 -23.760 1.00 98.62 84 VAL A N 1
ATOM 649 C CA . VAL A 1 84 ? 13.839 2.696 -23.837 1.00 98.62 84 VAL A CA 1
ATOM 650 C C . VAL A 1 84 ? 14.956 1.724 -24.225 1.00 98.62 84 VAL A C 1
ATOM 652 O O . VAL A 1 84 ? 15.844 2.043 -25.016 1.00 98.62 84 VAL A O 1
ATOM 655 N N . ARG A 1 85 ? 14.936 0.496 -23.694 1.00 98.38 85 ARG A N 1
ATOM 656 C CA . ARG A 1 85 ? 15.917 -0.528 -24.075 1.00 98.38 85 ARG A CA 1
ATOM 657 C C . ARG A 1 85 ? 15.786 -0.939 -25.547 1.00 98.38 85 ARG A C 1
ATOM 659 O O . ARG A 1 85 ? 16.807 -1.240 -26.169 1.00 98.38 85 ARG A O 1
ATOM 666 N N . GLY A 1 86 ? 14.564 -0.975 -26.077 1.00 98.50 86 GLY A N 1
ATOM 667 C CA . GLY A 1 86 ? 14.283 -1.195 -27.494 1.00 98.50 86 GLY A CA 1
ATOM 668 C C . GLY A 1 86 ? 14.880 -0.090 -28.361 1.00 98.50 86 GLY A C 1
ATOM 669 O O . GLY A 1 86 ? 15.687 -0.390 -29.240 1.00 98.50 86 GLY A O 1
ATOM 670 N N . GLU A 1 87 ? 14.591 1.170 -28.035 1.00 98.56 87 GLU A N 1
ATOM 671 C CA . GLU A 1 87 ? 15.136 2.345 -28.733 1.00 98.56 87 GLU A CA 1
ATOM 672 C C . GLU A 1 87 ? 16.673 2.357 -28.726 1.00 98.56 87 GLU A C 1
ATOM 674 O O . GLU A 1 87 ? 17.316 2.537 -29.759 1.00 98.56 87 GLU A O 1
ATOM 679 N N . ILE A 1 88 ? 17.303 2.070 -27.579 1.00 98.44 88 ILE A N 1
ATOM 680 C CA . ILE A 1 88 ? 18.770 1.963 -27.481 1.00 98.44 88 ILE A CA 1
ATOM 681 C C . ILE A 1 88 ? 19.317 0.872 -28.415 1.00 98.44 88 ILE A C 1
ATOM 683 O O . ILE A 1 88 ? 20.399 1.029 -28.992 1.00 98.44 88 ILE A O 1
ATOM 687 N N . SER A 1 89 ? 18.607 -0.251 -28.553 1.00 98.25 89 SER A N 1
ATOM 688 C CA . SER A 1 89 ? 19.007 -1.333 -29.456 1.00 98.25 89 SER A CA 1
ATOM 689 C C . SER A 1 89 ? 18.927 -0.909 -30.922 1.00 98.25 89 SER A C 1
ATOM 691 O O . SER A 1 89 ? 19.815 -1.266 -31.699 1.00 98.25 89 SER A O 1
ATOM 693 N N . GLU A 1 90 ? 17.898 -0.150 -31.292 1.00 98.38 90 GLU A N 1
ATOM 694 C CA . GLU A 1 90 ? 17.726 0.408 -32.636 1.00 98.38 90 GLU A CA 1
ATOM 695 C C . GLU A 1 90 ? 18.842 1.403 -32.966 1.00 98.38 90 GLU A C 1
ATOM 697 O O . GLU A 1 90 ? 19.585 1.192 -33.927 1.00 98.38 90 GLU A O 1
ATOM 702 N N . VAL A 1 91 ? 19.073 2.387 -32.092 1.00 98.50 91 VAL A N 1
ATOM 703 C CA . VAL A 1 91 ? 20.152 3.378 -32.245 1.00 98.50 91 VAL A CA 1
ATOM 704 C C . VAL A 1 91 ? 21.517 2.698 -32.369 1.00 98.50 91 VAL A C 1
ATOM 706 O O . VAL A 1 91 ? 22.349 3.072 -33.198 1.00 98.50 91 VAL A O 1
ATOM 709 N N . ARG A 1 92 ? 21.778 1.655 -31.573 1.00 98.12 92 ARG A N 1
ATOM 710 C CA . ARG A 1 92 ? 23.020 0.879 -31.694 1.00 98.12 92 ARG A CA 1
ATOM 711 C C . ARG A 1 92 ? 23.131 0.199 -33.065 1.00 98.12 92 ARG A C 1
ATOM 713 O O . ARG A 1 92 ? 24.231 0.147 -33.618 1.00 98.12 92 ARG A O 1
ATOM 720 N N . GLY A 1 93 ? 22.028 -0.319 -33.603 1.00 98.38 93 GLY A N 1
ATOM 721 C CA . GLY A 1 93 ? 21.963 -0.885 -34.951 1.00 98.38 93 GLY A CA 1
ATOM 722 C C . GLY A 1 93 ? 22.312 0.141 -36.030 1.00 98.38 93 GLY A C 1
ATOM 723 O O . GLY A 1 93 ? 23.177 -0.125 -36.868 1.00 98.38 93 GLY A O 1
ATOM 724 N N . GLU A 1 94 ? 21.727 1.336 -35.957 1.00 98.38 94 GLU A N 1
ATOM 725 C CA . GLU A 1 94 ? 22.027 2.444 -36.874 1.00 98.38 94 GLU A CA 1
ATOM 726 C C . GLU A 1 94 ? 23.501 2.862 -36.812 1.00 98.38 94 GLU A C 1
ATOM 728 O O . GLU A 1 94 ? 24.161 2.990 -37.845 1.00 98.38 94 GLU A O 1
ATOM 733 N N . ILE A 1 95 ? 24.071 2.986 -35.608 1.00 98.19 95 ILE A N 1
ATOM 734 C CA . ILE A 1 95 ? 25.499 3.290 -35.422 1.00 98.19 95 ILE A CA 1
ATOM 735 C C . ILE A 1 95 ? 26.383 2.236 -36.106 1.00 98.19 95 ILE A C 1
ATOM 737 O O . ILE A 1 95 ? 27.392 2.577 -36.734 1.00 98.19 95 ILE A O 1
ATOM 741 N N . HIS A 1 96 ? 26.028 0.952 -36.006 1.00 97.38 96 HIS A N 1
ATOM 742 C CA . HIS A 1 96 ? 26.762 -0.113 -36.688 1.00 97.38 96 HIS A CA 1
ATOM 743 C C . HIS A 1 96 ? 26.673 0.002 -38.215 1.00 97.38 96 HIS A C 1
ATOM 745 O O . HIS A 1 96 ? 27.694 -0.195 -38.883 1.00 97.38 96 HIS A O 1
ATOM 751 N N . ALA A 1 97 ? 25.506 0.357 -38.759 1.00 97.62 97 ALA A N 1
ATOM 752 C CA . ALA A 1 97 ? 25.326 0.585 -40.191 1.00 97.62 97 ALA A CA 1
ATOM 753 C C . ALA A 1 97 ? 26.199 1.750 -40.686 1.00 97.62 97 ALA A C 1
ATOM 755 O O . ALA A 1 97 ? 27.032 1.560 -41.576 1.00 97.62 97 ALA A O 1
ATOM 756 N N . VAL A 1 98 ? 26.118 2.908 -40.022 1.00 98.06 98 VAL A N 1
ATOM 757 C CA . VAL A 1 98 ? 26.927 4.096 -40.345 1.00 98.06 98 VAL A CA 1
ATOM 758 C C . VAL A 1 98 ? 28.425 3.787 -40.261 1.00 98.06 98 VAL A C 1
ATOM 760 O O . VAL A 1 98 ? 29.200 4.167 -41.139 1.00 98.06 98 VAL A O 1
ATOM 763 N N . SER A 1 99 ? 28.867 3.043 -39.243 1.00 96.88 99 SER A N 1
ATOM 764 C CA . SER A 1 99 ? 30.272 2.626 -39.129 1.00 96.88 99 SER A CA 1
ATOM 765 C C . SER A 1 99 ? 30.727 1.753 -40.311 1.00 96.88 99 SER A C 1
ATOM 767 O O . SER A 1 99 ? 31.863 1.879 -40.785 1.00 96.88 99 SER A O 1
ATOM 769 N N . GLY A 1 100 ? 29.845 0.884 -40.815 1.00 97.44 100 GLY A N 1
ATOM 770 C CA . GLY A 1 100 ? 30.079 0.078 -42.014 1.00 97.44 100 GLY A CA 1
ATOM 771 C C . GLY A 1 100 ? 30.195 0.923 -43.285 1.00 97.44 100 GLY A C 1
ATOM 772 O O . GLY A 1 100 ? 31.122 0.720 -44.080 1.00 97.44 100 GLY A O 1
ATOM 773 N N . GLU A 1 101 ? 29.317 1.909 -43.453 1.00 97.81 101 GLU A N 1
ATOM 774 C CA . GLU A 1 101 ? 29.361 2.855 -44.573 1.00 97.81 101 GLU A CA 1
ATOM 775 C C . GLU A 1 101 ? 30.653 3.678 -44.563 1.00 97.81 101 GLU A C 1
ATOM 777 O O . GLU A 1 101 ? 31.378 3.708 -45.559 1.00 97.81 101 GLU A O 1
ATOM 782 N N . VAL A 1 102 ? 31.023 4.249 -43.411 1.00 97.75 102 VAL A N 1
ATOM 783 C CA . VAL A 1 102 ? 32.273 5.010 -43.243 1.00 97.75 102 VAL A CA 1
ATOM 784 C C . VAL A 1 102 ? 33.495 4.154 -43.583 1.00 97.75 102 VAL A C 1
ATOM 786 O O . VAL A 1 102 ? 34.417 4.615 -44.261 1.00 97.75 102 VAL A O 1
ATOM 789 N N . ARG A 1 103 ? 33.514 2.882 -43.160 1.00 97.31 103 ARG A N 1
ATOM 790 C CA . ARG A 1 103 ? 34.597 1.950 -43.511 1.00 97.31 103 ARG A CA 1
ATOM 791 C C . ARG A 1 103 ? 34.683 1.728 -45.020 1.00 97.31 103 ARG A C 1
ATOM 793 O O . ARG A 1 103 ? 35.791 1.692 -45.554 1.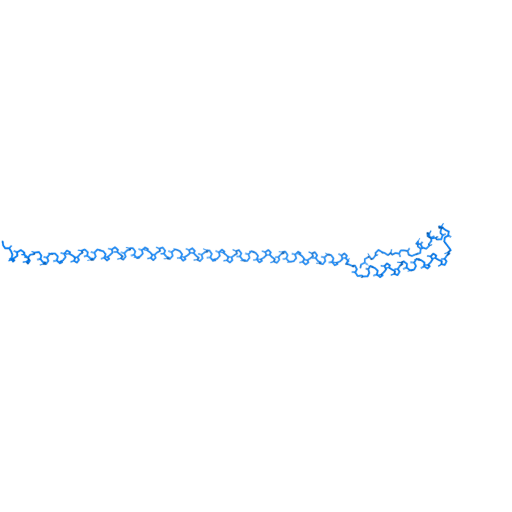00 97.31 103 ARG A O 1
ATOM 800 N N . SER A 1 104 ? 33.542 1.582 -45.686 1.00 97.00 104 SER A N 1
ATOM 801 C CA . SER A 1 104 ? 33.462 1.371 -47.135 1.00 97.00 104 SER A CA 1
ATOM 802 C C . SER A 1 104 ? 33.963 2.597 -47.897 1.00 97.00 104 SER A C 1
ATOM 804 O O . SER A 1 104 ? 34.846 2.469 -48.745 1.00 97.00 104 SER A O 1
ATOM 806 N N . VAL A 1 105 ? 33.507 3.795 -47.518 1.00 97.69 105 VAL A N 1
ATOM 807 C CA . VAL A 1 105 ? 33.989 5.069 -48.080 1.00 97.69 105 VAL A CA 1
ATOM 808 C C . VAL A 1 105 ? 35.502 5.204 -47.912 1.00 97.69 105 VAL A C 1
ATOM 810 O O . VAL A 1 105 ? 36.202 5.548 -48.864 1.00 97.69 105 VAL A O 1
ATOM 813 N N . ARG A 1 106 ? 36.039 4.863 -46.733 1.00 97.81 106 ARG A N 1
ATOM 814 C CA . ARG A 1 106 ? 37.486 4.900 -46.484 1.00 97.81 106 ARG A CA 1
ATOM 815 C C . ARG A 1 106 ? 38.266 4.001 -47.450 1.00 97.81 106 ARG A C 1
ATOM 817 O O . ARG A 1 106 ? 39.305 4.421 -47.951 1.00 97.81 106 ARG A O 1
ATOM 824 N N . TRP A 1 107 ? 37.782 2.790 -47.736 1.00 97.31 107 TRP A N 1
ATOM 825 C CA . TRP A 1 107 ? 38.426 1.885 -48.699 1.00 97.31 107 TRP A CA 1
ATOM 826 C C . TRP A 1 107 ? 38.342 2.386 -50.139 1.00 97.31 107 TRP A C 1
ATOM 828 O O . TRP A 1 107 ? 39.330 2.299 -50.867 1.00 97.31 107 TRP A O 1
ATOM 838 N N . VAL A 1 108 ? 37.201 2.952 -50.538 1.00 97.62 108 VAL A N 1
ATOM 839 C CA . VAL A 1 108 ? 37.039 3.564 -51.864 1.00 97.62 108 VAL A CA 1
ATOM 840 C C . VAL A 1 108 ? 38.023 4.721 -52.047 1.00 97.62 108 VAL A C 1
ATOM 842 O O . VAL A 1 108 ? 38.699 4.785 -53.070 1.00 97.62 108 VAL A O 1
ATOM 845 N N . LEU A 1 109 ? 38.184 5.586 -51.041 1.00 97.31 109 LEU A N 1
ATOM 846 C CA . LEU A 1 109 ? 39.167 6.672 -51.083 1.00 97.31 109 LEU A CA 1
ATOM 847 C C . LEU A 1 109 ? 40.603 6.150 -51.228 1.00 97.31 109 LEU A C 1
ATOM 849 O O . LEU A 1 109 ? 41.353 6.660 -52.058 1.00 97.31 109 LEU A O 1
ATOM 853 N N . VAL A 1 110 ? 40.978 5.108 -50.477 1.00 97.00 110 VAL A N 1
ATOM 854 C CA . VAL A 1 110 ? 42.300 4.468 -50.607 1.00 97.00 110 VAL A CA 1
ATOM 855 C C . VAL A 1 110 ? 42.515 3.917 -52.020 1.00 97.00 110 VAL A C 1
ATOM 857 O O . VAL A 1 110 ? 43.585 4.123 -52.592 1.00 97.00 110 VAL A O 1
ATOM 860 N N . LEU A 1 111 ? 41.507 3.267 -52.609 1.00 97.19 111 LEU A N 1
ATOM 861 C CA . LEU A 1 111 ? 41.577 2.765 -53.984 1.00 97.19 111 LEU A CA 1
ATOM 862 C C . LEU A 1 111 ? 41.745 3.892 -55.007 1.00 97.19 111 LEU A C 1
ATOM 864 O O . LEU A 1 111 ? 42.592 3.781 -55.890 1.00 97.19 111 LEU A O 1
ATOM 868 N N . ILE A 1 112 ? 40.985 4.983 -54.879 1.00 96.56 112 ILE A N 1
ATOM 869 C CA . ILE A 1 112 ? 41.096 6.145 -55.773 1.00 96.56 112 ILE A CA 1
ATOM 870 C C . ILE A 1 112 ? 42.504 6.745 -55.697 1.00 96.56 112 ILE A C 1
ATOM 872 O O . ILE A 1 112 ? 43.134 6.965 -56.730 1.00 96.56 112 ILE A O 1
ATOM 876 N N . VAL A 1 113 ? 43.031 6.965 -54.488 1.00 96.44 113 VAL A N 1
ATOM 877 C CA . VAL A 1 113 ? 44.390 7.497 -54.300 1.00 96.44 113 VAL A CA 1
ATOM 878 C C . VAL A 1 113 ? 45.433 6.559 -54.911 1.00 96.44 113 VAL A C 1
ATOM 880 O O . VAL A 1 113 ? 46.320 7.021 -55.624 1.00 96.44 113 VAL A O 1
ATOM 883 N N . ALA A 1 114 ? 45.315 5.245 -54.702 1.00 95.31 114 ALA A N 1
ATOM 884 C CA . ALA A 1 114 ? 46.222 4.268 -55.298 1.00 95.31 114 ALA A CA 1
ATOM 885 C C . ALA A 1 114 ? 46.187 4.305 -56.838 1.00 95.31 114 ALA A C 1
ATOM 887 O O . ALA A 1 114 ? 47.243 4.327 -57.471 1.00 95.31 114 ALA A O 1
ATOM 888 N N . LEU A 1 115 ? 44.994 4.373 -57.441 1.00 95.56 115 LEU A N 1
ATOM 889 C CA . LEU A 1 115 ? 44.824 4.475 -58.895 1.00 95.56 115 LEU A CA 1
ATOM 890 C C . LEU A 1 115 ? 45.444 5.750 -59.480 1.00 95.56 115 LEU A C 1
ATOM 892 O O . LEU A 1 115 ? 45.960 5.703 -60.592 1.00 95.56 115 LEU A O 1
ATOM 896 N N . LEU A 1 116 ? 45.427 6.868 -58.748 1.00 94.44 116 LEU A N 1
ATOM 897 C CA . LEU A 1 116 ? 46.034 8.127 -59.194 1.00 94.44 116 LEU A CA 1
ATOM 898 C C . LEU A 1 116 ? 47.558 8.160 -58.991 1.00 94.44 116 LEU A C 1
ATOM 900 O O . LEU A 1 116 ? 48.284 8.658 -59.850 1.00 94.44 116 LEU A O 1
ATOM 904 N N . VAL A 1 117 ? 48.061 7.626 -57.874 1.00 93.62 117 VAL A N 1
ATOM 905 C CA . VAL A 1 117 ? 49.475 7.760 -57.476 1.00 93.62 117 VAL A CA 1
ATOM 906 C C . VAL A 1 117 ? 50.375 6.685 -58.100 1.00 93.62 117 VAL A C 1
ATOM 908 O O . VAL A 1 117 ? 51.493 6.996 -58.514 1.00 93.62 117 VAL A O 1
ATOM 911 N N . ILE A 1 118 ? 49.918 5.430 -58.213 1.00 92.94 118 ILE A N 1
ATOM 912 C CA . ILE A 1 118 ? 50.730 4.318 -58.752 1.00 92.94 118 ILE A CA 1
ATOM 913 C C . ILE A 1 118 ? 51.238 4.591 -60.185 1.00 92.94 118 ILE A C 1
ATOM 915 O O . ILE A 1 118 ? 52.427 4.365 -60.432 1.00 92.94 118 ILE A O 1
ATOM 919 N N . PRO A 1 119 ? 50.413 5.077 -61.139 1.00 93.31 119 PRO A N 1
ATOM 920 C CA . PRO A 1 119 ? 50.882 5.400 -62.487 1.00 93.31 119 PRO A CA 1
ATOM 921 C C . PRO A 1 119 ? 51.927 6.517 -62.491 1.00 93.31 119 PRO A C 1
ATOM 923 O O . PRO A 1 119 ? 52.912 6.424 -63.222 1.00 93.31 119 PRO A O 1
ATOM 926 N N . MET A 1 120 ? 51.751 7.536 -61.640 1.00 89.50 120 MET A N 1
ATOM 927 C CA . MET A 1 120 ? 52.733 8.609 -61.490 1.00 89.50 120 MET A CA 1
ATOM 928 C C . MET A 1 120 ? 54.077 8.060 -61.014 1.00 89.50 120 MET A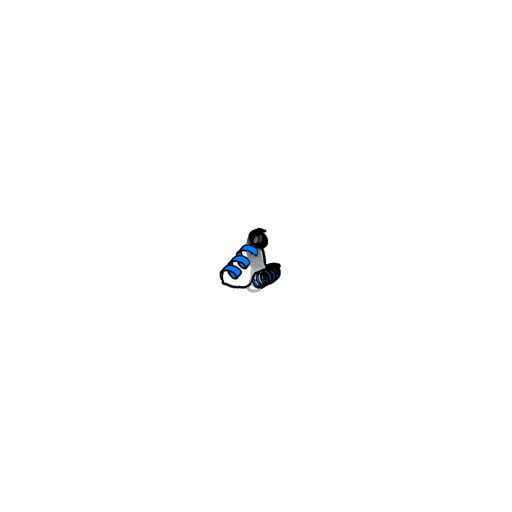 C 1
ATOM 930 O O . MET A 1 120 ? 55.089 8.309 -61.660 1.00 89.50 120 MET A O 1
ATOM 934 N N . LEU A 1 121 ? 54.102 7.250 -59.953 1.00 87.44 121 LEU A N 1
ATOM 935 C CA . LEU A 1 121 ? 55.351 6.667 -59.452 1.00 87.44 121 LEU A CA 1
ATOM 936 C C . LEU A 1 121 ? 56.069 5.809 -60.507 1.00 87.44 121 LEU A C 1
ATOM 938 O O . LEU A 1 121 ? 57.281 5.933 -60.654 1.00 87.44 121 LEU A O 1
ATOM 942 N N . LYS A 1 122 ? 55.334 5.006 -61.292 1.00 88.56 122 LYS A N 1
ATOM 943 C CA . LYS A 1 122 ? 55.912 4.237 -62.413 1.00 88.56 122 LYS A CA 1
ATOM 944 C C . LYS A 1 122 ? 56.524 5.122 -63.500 1.00 88.56 122 LYS A C 1
ATOM 946 O O . LYS A 1 122 ? 57.522 4.742 -64.089 1.00 88.56 122 LYS A O 1
ATOM 951 N N . SER A 1 123 ? 55.948 6.293 -63.771 1.00 85.75 123 SER A N 1
ATOM 952 C CA . SER A 1 123 ? 56.513 7.226 -64.757 1.00 85.75 123 SER A CA 1
ATOM 953 C C . SER A 1 123 ? 57.815 7.902 -64.299 1.00 85.75 123 SER A C 1
ATOM 955 O O . SER A 1 123 ? 58.595 8.332 -65.143 1.00 85.75 123 SER A O 1
ATOM 957 N N . PHE A 1 124 ? 58.072 7.970 -62.986 1.00 82.38 124 PHE A N 1
ATOM 958 C CA . PHE A 1 124 ? 59.293 8.555 -62.413 1.00 82.38 124 PHE A CA 1
ATOM 959 C C . PHE A 1 124 ? 60.444 7.549 -62.220 1.00 82.38 124 PHE A C 1
ATOM 961 O O . PHE A 1 124 ? 61.594 7.975 -62.124 1.00 82.38 124 PHE A O 1
ATOM 968 N N . PHE A 1 125 ? 60.161 6.242 -62.183 1.00 76.19 125 PHE A N 1
ATOM 969 C CA . PHE A 1 125 ? 61.155 5.170 -62.036 1.00 76.19 125 PHE A CA 1
ATOM 970 C C . PHE A 1 125 ? 60.987 4.125 -63.163 1.00 76.19 125 PHE A C 1
ATOM 972 O O . PHE A 1 125 ? 60.196 3.194 -62.982 1.00 76.19 125 PHE A O 1
ATOM 979 N N . PRO A 1 126 ? 61.661 4.290 -64.323 1.00 65.44 126 PRO A N 1
ATOM 980 C CA . PRO A 1 126 ? 61.641 3.318 -65.422 1.00 65.44 126 PRO A CA 1
ATOM 981 C C . PRO A 1 126 ? 62.428 2.035 -65.122 1.00 65.44 126 PRO A C 1
ATOM 983 O O . PRO A 1 126 ? 63.414 2.097 -64.350 1.00 65.44 126 PRO A O 1
#

pLDDT: mean 93.93, std 8.48, range [48.66, 98.62]

Foldseek 3Di:
DPPPQQPLPVQLVVCVVVVHDSVVSNVVSVVVNVVVCVVCVPDDDPVNVVVVVVVVVVVVVVVVVVVVVVVVVVVVVVVVVVVVVVVVVVVVVVVVVVVVVVVVVVVVVVVVCCVVVVVVVVVVPD